Protein AF-K7QE29-F1 (afdb_monomer_lite)

InterPro domains:
  IPR039411 Ribosomal biogenesis NSA2 family [PTHR12642] (1-33)

Foldseek 3Di:
DDPDPDDDPPPVCVQWDFFQDDPVSPDRPHTHD

Organism: Aristolochia tomentosa (NCBI:txid35927)

Secondary structure (DSSP, 8-state):
-----------HHHH-EEEEESTT--EEEEEE-

Radius of gyration: 15.63 Å; chains: 1; bounding box: 32×13×44 Å

pLDDT: mean 73.84, std 9.8, range [52.56, 88.44]

Sequence (33 aa):
EVPLPKVRPVAEDEMFRVIRSGKRKTKQWKRMV

Structure (mmCIF, N/CA/C/O backbone):
data_AF-K7QE29-F1
#
_entry.id   AF-K7QE29-F1
#
loop_
_atom_site.group_PDB
_atom_site.id
_atom_site.type_symbol
_atom_site.label_atom_id
_atom_site.label_alt_id
_atom_site.label_comp_id
_atom_site.label_asym_id
_atom_site.label_entity_id
_atom_site.label_seq_id
_atom_site.pdbx_PDB_ins_code
_atom_site.Cartn_x
_atom_site.Cartn_y
_atom_site.Cartn_z
_atom_site.occupancy
_atom_site.B_iso_or_equiv
_atom_site.auth_seq_id
_atom_site.auth_comp_id
_atom_site.auth_asym_id
_atom_site.auth_atom_id
_atom_site.pdbx_PDB_model_num
ATOM 1 N N . GLU A 1 1 ? 16.840 3.602 -30.328 1.00 52.56 1 GLU A N 1
ATOM 2 C CA . GLU A 1 1 ? 15.869 2.802 -29.554 1.00 52.56 1 GLU A CA 1
ATOM 3 C C . GLU A 1 1 ? 16.145 2.967 -28.074 1.00 52.56 1 GLU A C 1
ATOM 5 O O . GLU A 1 1 ? 17.295 2.862 -27.668 1.00 52.56 1 GLU A O 1
ATOM 10 N N . VAL A 1 2 ? 15.123 3.306 -27.290 1.00 69.44 2 VAL A N 1
ATOM 11 C CA . VAL A 1 2 ? 15.251 3.473 -25.837 1.00 69.44 2 VAL A CA 1
ATOM 12 C C . VAL A 1 2 ? 15.065 2.098 -25.189 1.00 69.44 2 VAL A C 1
ATOM 14 O O . VAL A 1 2 ?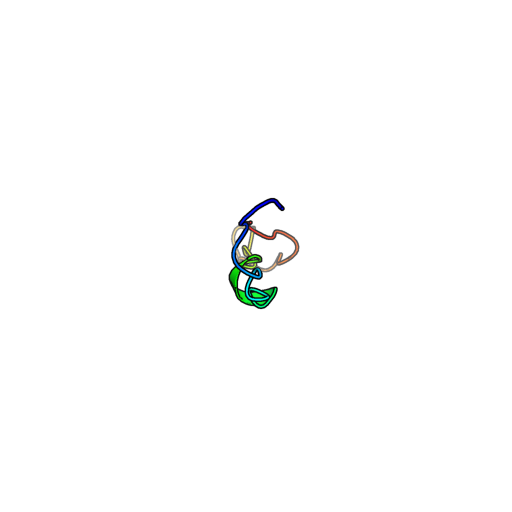 13.997 1.509 -25.364 1.00 69.44 2 VAL A O 1
ATOM 17 N N . PRO A 1 3 ? 16.050 1.564 -24.445 1.00 73.44 3 PRO A N 1
ATOM 18 C CA . PRO A 1 3 ? 15.929 0.262 -23.811 1.00 73.44 3 PRO A CA 1
ATOM 19 C C . PRO A 1 3 ? 15.201 0.427 -22.476 1.00 73.44 3 PRO A C 1
ATOM 21 O O . PRO A 1 3 ? 15.804 0.357 -21.409 1.00 73.44 3 PRO A O 1
ATOM 24 N N . LEU A 1 4 ? 13.895 0.681 -22.519 1.00 68.44 4 LEU A N 1
ATOM 25 C CA . LEU A 1 4 ? 13.061 0.481 -21.339 1.00 68.44 4 LEU A CA 1
ATOM 26 C C . LEU A 1 4 ? 12.538 -0.959 -21.389 1.00 68.44 4 LEU A C 1
ATOM 28 O O . LEU A 1 4 ? 11.880 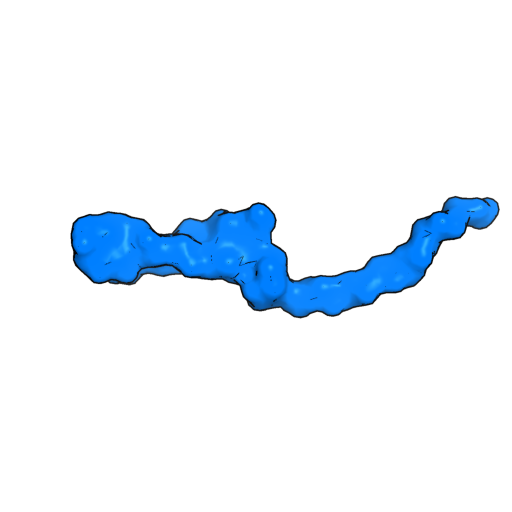-1.328 -22.366 1.00 68.44 4 LEU A O 1
ATOM 32 N N . PRO A 1 5 ? 12.848 -1.804 -20.389 1.00 71.88 5 PRO A N 1
ATOM 33 C CA . PRO A 1 5 ? 12.312 -3.156 -20.340 1.00 71.88 5 PRO A CA 1
ATOM 34 C C . PRO A 1 5 ? 10.783 -3.076 -20.327 1.00 71.88 5 PRO A C 1
ATOM 36 O O . PRO A 1 5 ? 10.214 -2.243 -19.623 1.00 71.88 5 PRO A O 1
ATOM 39 N N . LYS A 1 6 ? 10.123 -3.922 -21.131 1.00 66.12 6 LYS A N 1
ATOM 40 C CA . LYS A 1 6 ? 8.659 -3.976 -21.258 1.00 66.12 6 LYS A CA 1
ATOM 41 C C . LYS A 1 6 ? 8.043 -4.029 -19.861 1.00 66.12 6 LYS A C 1
ATOM 43 O O . LYS A 1 6 ? 8.181 -5.034 -19.164 1.00 66.12 6 LYS A O 1
ATOM 48 N N . VAL A 1 7 ? 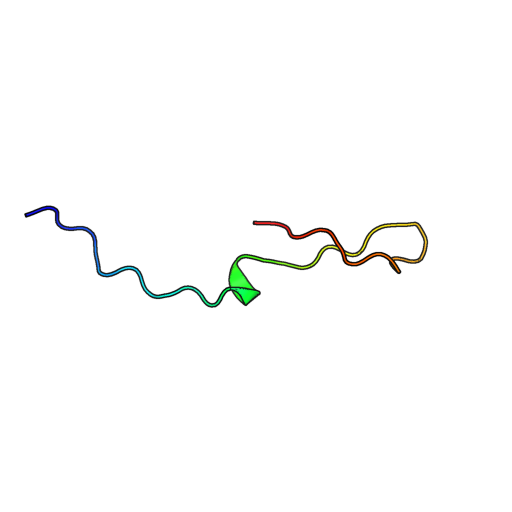7.429 -2.915 -19.457 1.00 68.44 7 VAL A N 1
ATOM 49 C CA . VAL A 1 7 ? 6.850 -2.734 -18.126 1.00 68.44 7 VAL A CA 1
ATOM 50 C C . VAL A 1 7 ? 5.859 -3.870 -17.917 1.00 68.44 7 VAL A C 1
ATOM 52 O O . VAL A 1 7 ? 4.892 -4.008 -18.668 1.00 68.44 7 VAL A O 1
ATOM 55 N N . ARG A 1 8 ? 6.147 -4.741 -16.946 1.00 65.44 8 ARG A N 1
ATOM 56 C CA . ARG A 1 8 ? 5.190 -5.757 -16.511 1.00 65.44 8 ARG A CA 1
ATOM 57 C C . ARG A 1 8 ? 3.975 -4.991 -15.984 1.00 65.44 8 ARG A C 1
ATOM 59 O O . ARG A 1 8 ? 4.192 -4.084 -15.182 1.00 65.44 8 ARG A O 1
ATOM 66 N N . PRO A 1 9 ? 2.740 -5.282 -16.429 1.00 66.12 9 PRO A N 1
ATOM 67 C CA . PRO A 1 9 ? 1.573 -4.643 -15.846 1.00 66.12 9 PRO A CA 1
ATOM 68 C C . PRO A 1 9 ? 1.511 -5.085 -14.384 1.00 66.12 9 PRO A C 1
ATOM 70 O O . PRO A 1 9 ? 1.181 -6.231 -14.088 1.00 66.12 9 PRO A O 1
ATOM 73 N N . VAL A 1 10 ? 1.935 -4.204 -13.480 1.00 63.22 10 VAL A N 1
ATOM 74 C CA . VAL A 1 10 ? 1.721 -4.382 -12.046 1.00 63.22 10 VAL A CA 1
ATOM 75 C C . VAL A 1 10 ? 0.210 -4.335 -11.872 1.00 63.22 10 VAL A C 1
ATOM 77 O O . VAL A 1 10 ? -0.427 -3.382 -12.324 1.00 63.22 10 VAL A O 1
ATOM 80 N N . ALA A 1 11 ? -0.373 -5.404 -11.332 1.00 64.56 11 ALA A N 1
ATOM 81 C CA . ALA A 1 11 ? -1.810 -5.464 -11.119 1.00 64.56 11 ALA A CA 1
ATOM 82 C C . ALA A 1 11 ? -2.221 -4.270 -10.243 1.00 64.56 11 ALA A C 1
ATOM 84 O O . ALA A 1 11 ? -1.562 -3.970 -9.251 1.00 64.56 11 ALA A O 1
ATOM 85 N N . GLU A 1 12 ? -3.288 -3.566 -10.615 1.00 60.28 12 GLU A N 1
ATOM 86 C CA . GLU A 1 12 ? -3.714 -2.324 -9.953 1.00 60.28 12 GLU A CA 1
ATOM 87 C C . GLU A 1 12 ? -3.939 -2.498 -8.435 1.00 60.28 12 GLU A C 1
ATOM 89 O O . GLU A 1 12 ? -3.758 -1.552 -7.670 1.00 60.28 12 GLU A O 1
ATOM 94 N N . ASP A 1 13 ? -4.245 -3.716 -7.981 1.00 61.53 13 ASP A N 1
ATOM 95 C CA . ASP A 1 13 ? -4.386 -4.070 -6.563 1.00 61.53 13 ASP A CA 1
ATOM 96 C C . ASP A 1 13 ? -3.064 -4.033 -5.763 1.00 61.53 13 ASP A C 1
ATOM 98 O O . ASP A 1 13 ? -3.096 -3.826 -4.548 1.00 61.53 13 ASP A O 1
ATOM 102 N N . GLU A 1 14 ? -1.903 -4.199 -6.411 1.00 61.91 14 GLU A N 1
ATOM 103 C CA . GLU A 1 14 ? -0.582 -4.062 -5.771 1.00 61.91 14 GLU A CA 1
ATOM 104 C C . GLU A 1 14 ? -0.176 -2.595 -5.601 1.00 61.91 14 GLU A C 1
ATOM 106 O O . GLU A 1 14 ? 0.429 -2.241 -4.589 1.00 61.91 14 GLU A O 1
ATOM 111 N N . MET A 1 15 ? -0.533 -1.736 -6.562 1.00 61.28 15 MET A N 1
ATOM 112 C CA . MET A 1 15 ? -0.267 -0.297 -6.473 1.00 61.28 15 MET A CA 1
ATOM 113 C C . MET A 1 15 ? -1.240 0.404 -5.532 1.00 61.28 15 MET A C 1
ATOM 115 O O . MET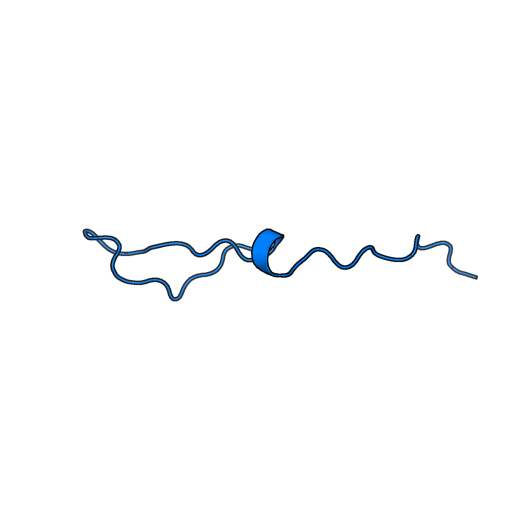 A 1 15 ? -0.841 1.292 -4.792 1.00 61.28 15 MET A O 1
ATOM 119 N N . PHE A 1 16 ? -2.518 0.020 -5.529 1.00 64.50 16 PHE A N 1
ATOM 120 C CA . PHE A 1 16 ? -3.549 0.772 -4.822 1.00 64.50 16 PHE A CA 1
ATOM 121 C C . PHE A 1 16 ? -4.016 0.081 -3.547 1.00 64.50 16 PHE A C 1
ATOM 123 O O . PHE A 1 16 ? -5.124 -0.456 -3.455 1.00 64.50 16 PHE A O 1
ATOM 130 N N . ARG A 1 17 ? -3.214 0.193 -2.486 1.00 76.94 17 ARG A N 1
ATOM 131 C CA . ARG A 1 17 ? -3.627 -0.297 -1.167 1.00 76.94 17 ARG A CA 1
ATOM 132 C C . ARG A 1 17 ? -4.754 0.571 -0.602 1.00 76.94 17 ARG A C 1
ATOM 134 O O . ARG A 1 17 ? -4.562 1.753 -0.304 1.00 76.94 17 ARG A O 1
ATOM 141 N N . VAL A 1 18 ? -5.931 -0.021 -0.384 1.00 77.50 18 VAL A N 1
ATOM 142 C CA . VAL A 1 18 ? -7.068 0.664 0.254 1.00 77.50 18 VAL A CA 1
ATOM 143 C C . VAL A 1 18 ? -6.749 0.968 1.719 1.00 77.50 18 VAL A C 1
ATOM 145 O O . VAL A 1 18 ? -6.579 0.067 2.546 1.00 77.50 18 VAL A O 1
ATOM 148 N N . ILE A 1 19 ? -6.722 2.253 2.071 1.00 81.25 19 ILE A N 1
ATOM 149 C CA . ILE A 1 19 ? -6.563 2.710 3.452 1.00 81.25 19 ILE A CA 1
ATOM 150 C C . ILE A 1 19 ? -7.943 2.947 4.062 1.00 81.25 19 ILE A C 1
ATOM 152 O O . ILE A 1 19 ? -8.701 3.834 3.657 1.00 81.25 19 ILE A O 1
ATOM 156 N N . ARG A 1 20 ? -8.241 2.192 5.123 1.00 84.94 20 ARG A N 1
ATOM 157 C CA . ARG A 1 20 ? -9.427 2.416 5.954 1.00 84.94 20 ARG A CA 1
ATOM 158 C C . ARG A 1 20 ? -9.198 3.590 6.906 1.00 84.94 20 ARG A C 1
ATOM 160 O O . ARG A 1 20 ? -8.214 3.607 7.641 1.00 84.94 20 ARG A O 1
ATOM 167 N N . SER A 1 21 ? -10.113 4.554 6.933 1.00 78.12 21 SER A N 1
ATOM 168 C CA . SER A 1 21 ? -10.009 5.780 7.737 1.00 78.12 21 SER A CA 1
ATOM 169 C C . SER A 1 21 ? -11.192 5.971 8.701 1.00 78.12 21 SER A C 1
ATOM 171 O O . SER A 1 21 ? -12.275 5.409 8.513 1.00 78.12 21 SER A O 1
ATOM 173 N N . GLY A 1 22 ? -10.968 6.757 9.764 1.00 86.56 22 GLY A N 1
ATOM 174 C CA . GLY A 1 22 ? -11.913 7.013 10.863 1.00 86.56 22 GLY A CA 1
ATOM 175 C C . GLY A 1 22 ? -11.709 6.111 12.092 1.00 86.56 22 GLY A C 1
ATOM 176 O O . GLY A 1 22 ? -11.071 5.065 12.000 1.00 86.56 22 GLY A O 1
ATOM 177 N N . LYS A 1 23 ? -12.290 6.486 13.247 1.00 85.44 23 LYS A N 1
ATOM 178 C CA . LYS A 1 23 ? -12.142 5.766 14.538 1.00 85.44 23 LYS A CA 1
ATOM 179 C C . LYS A 1 23 ? -12.582 4.297 14.467 1.00 85.44 23 LYS A C 1
ATOM 181 O O . LYS A 1 23 ? -11.971 3.442 15.091 1.00 85.44 23 LYS A O 1
ATOM 186 N N . ARG A 1 24 ? -13.619 4.004 13.673 1.00 88.44 24 ARG A N 1
ATOM 187 C CA . ARG A 1 24 ? -14.125 2.642 13.414 1.00 88.44 24 ARG A CA 1
ATOM 188 C C . ARG A 1 24 ? -13.685 2.072 12.057 1.00 88.44 24 ARG A C 1
ATOM 190 O O . ARG A 1 24 ? -14.175 1.024 11.663 1.00 88.44 24 ARG A O 1
ATOM 197 N N . LYS A 1 25 ? -12.789 2.758 11.330 1.00 82.88 25 LYS A N 1
ATOM 198 C CA . LYS A 1 25 ? -12.245 2.324 10.027 1.00 82.88 25 LYS A CA 1
ATOM 199 C C . LYS A 1 25 ? -13.306 1.955 8.967 1.00 82.88 25 LYS A C 1
ATOM 201 O O . LYS A 1 25 ? -13.067 1.101 8.121 1.00 82.88 25 LYS A O 1
ATOM 206 N N . THR A 1 26 ? -14.470 2.602 8.980 1.00 86.19 26 THR A N 1
ATOM 207 C CA . THR A 1 26 ? -15.573 2.317 8.040 1.00 86.19 26 THR A CA 1
ATOM 208 C C . THR A 1 26 ? -15.391 2.972 6.672 1.00 86.19 26 THR A C 1
ATOM 210 O O . THR A 1 26 ? -15.977 2.528 5.689 1.00 86.19 26 THR A O 1
ATOM 213 N N . LYS A 1 27 ? -14.566 4.019 6.572 1.00 83.88 27 LYS A N 1
ATOM 214 C CA . LYS A 1 27 ? -14.364 4.762 5.324 1.00 83.88 27 LYS A CA 1
ATOM 215 C C . LYS A 1 27 ? -13.207 4.166 4.519 1.00 83.88 27 LYS A C 1
ATOM 217 O O . LYS A 1 27 ? -12.083 4.165 5.006 1.00 83.88 27 LYS A O 1
ATOM 222 N N . GLN A 1 28 ? -13.466 3.718 3.290 1.00 84.25 28 GLN A N 1
ATOM 223 C CA . GLN A 1 28 ? -12.513 2.990 2.425 1.00 84.25 28 GLN A CA 1
ATOM 224 C C . GLN A 1 28 ? -12.148 3.724 1.121 1.00 84.25 28 GLN A C 1
ATOM 226 O O . GLN A 1 28 ? -11.690 3.121 0.164 1.00 84.25 28 GLN A O 1
ATOM 231 N N . TRP A 1 29 ? -12.348 5.039 1.073 1.00 84.75 29 TRP A N 1
ATOM 232 C CA . TRP A 1 29 ? -12.173 5.836 -0.148 1.00 84.75 29 TRP A CA 1
ATOM 233 C C . TRP A 1 29 ? -10.720 6.231 -0.449 1.00 84.75 29 TRP A C 1
ATOM 235 O O . TRP A 1 29 ? -10.443 6.751 -1.523 1.00 84.75 29 TRP A O 1
ATOM 245 N N . LYS A 1 30 ? -9.787 6.027 0.488 1.00 84.19 30 LYS A N 1
ATOM 246 C CA . LYS A 1 30 ? -8.382 6.400 0.296 1.00 84.19 30 LYS A CA 1
ATOM 247 C C . LYS A 1 30 ? -7.606 5.237 -0.313 1.00 84.19 30 LYS A C 1
ATOM 249 O O . LYS A 1 30 ? -7.720 4.112 0.171 1.00 84.19 30 LYS A O 1
ATOM 254 N N . ARG A 1 31 ? -6.773 5.528 -1.308 1.00 85.00 31 ARG A N 1
ATOM 255 C CA . ARG A 1 31 ? -5.791 4.601 -1.884 1.00 85.00 31 ARG A CA 1
ATOM 256 C C . ARG A 1 31 ? -4.389 5.160 -1.625 1.00 85.00 31 ARG A C 1
ATOM 258 O O . ARG A 1 31 ? -4.182 6.358 -1.805 1.00 85.00 31 ARG A O 1
ATOM 265 N N . MET A 1 32 ? -3.480 4.326 -1.128 1.00 72.38 32 MET A N 1
ATOM 266 C CA . MET A 1 32 ? -2.035 4.590 -1.129 1.00 72.38 32 MET A CA 1
ATOM 267 C C . MET A 1 32 ? -1.500 4.142 -2.486 1.00 72.38 32 MET A C 1
ATOM 269 O O . MET A 1 32 ? -1.971 3.109 -2.949 1.00 72.38 32 MET A O 1
ATOM 273 N N . VAL A 1 33 ? -0.607 4.920 -3.095 1.00 74.88 33 VAL A N 1
ATOM 274 C CA . VAL A 1 33 ? 0.107 4.577 -4.339 1.00 74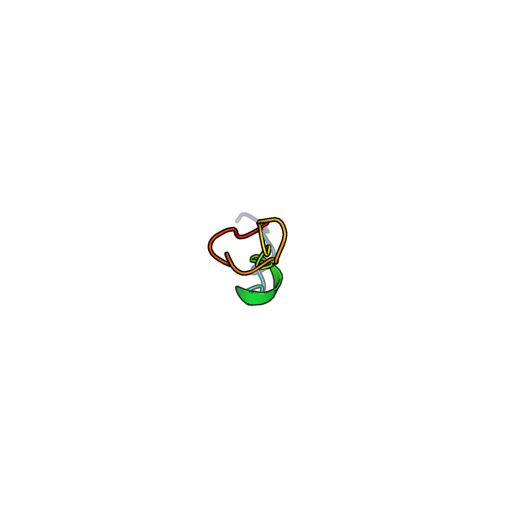.88 33 VAL A CA 1
ATOM 275 C C . VAL A 1 33 ? 1.48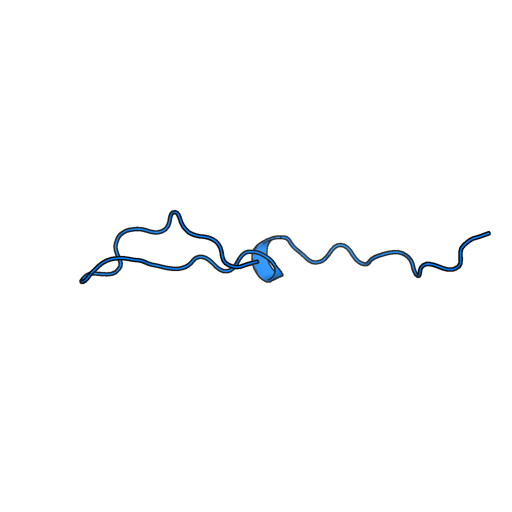9 4.054 -3.981 1.00 74.88 33 VAL A C 1
ATOM 277 O O . VAL A 1 33 ? 2.034 4.581 -2.980 1.00 74.88 33 VAL A O 1
#